Protein AF-A0A934V2F5-F1 (afdb_monomer)

Structure (mmCIF, N/CA/C/O backbone):
data_AF-A0A934V2F5-F1
#
_entry.id   AF-A0A934V2F5-F1
#
loop_
_atom_site.group_PDB
_atom_site.id
_atom_site.type_symbol
_atom_site.label_atom_id
_atom_site.label_al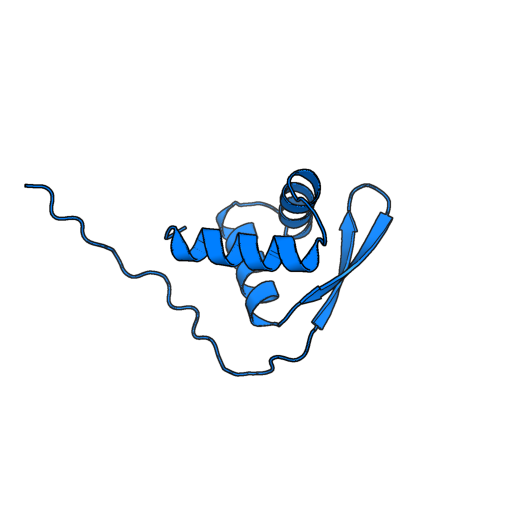t_id
_atom_site.label_comp_id
_atom_site.label_asym_id
_atom_site.label_entity_id
_atom_site.label_seq_id
_atom_site.pdbx_PDB_ins_code
_atom_site.Cartn_x
_atom_site.Cartn_y
_atom_site.Cartn_z
_atom_site.occupancy
_atom_site.B_iso_or_equiv
_atom_site.auth_seq_id
_atom_site.auth_comp_id
_atom_site.auth_asym_id
_atom_site.auth_atom_id
_atom_site.pdbx_PDB_model_num
ATOM 1 N N . MET A 1 1 ? -18.464 -10.245 -32.648 1.00 39.25 1 MET A N 1
ATOM 2 C CA . MET A 1 1 ? -16.999 -10.094 -32.760 1.00 39.25 1 MET A CA 1
ATOM 3 C C . MET A 1 1 ? -16.628 -8.835 -31.994 1.00 39.25 1 MET A C 1
ATOM 5 O O . MET A 1 1 ? -16.796 -7.747 -32.523 1.00 39.25 1 MET A O 1
ATOM 9 N N . ALA A 1 2 ? -16.313 -8.966 -30.704 1.00 37.34 2 ALA A N 1
ATOM 10 C CA . ALA A 1 2 ? -15.989 -7.827 -29.849 1.00 37.34 2 ALA A CA 1
ATOM 11 C C . ALA A 1 2 ? -14.509 -7.479 -30.036 1.00 37.34 2 ALA A C 1
ATOM 13 O O . ALA A 1 2 ? -13.638 -8.271 -29.684 1.00 37.34 2 ALA A O 1
ATOM 14 N N . GLU A 1 3 ? -14.238 -6.320 -30.628 1.00 42.66 3 GLU A N 1
ATOM 15 C CA . GLU A 1 3 ? -12.899 -5.747 -30.693 1.00 42.66 3 GLU A CA 1
ATOM 16 C C . GLU A 1 3 ? -12.588 -5.131 -29.326 1.00 42.66 3 GLU A C 1
ATOM 18 O O . GLU A 1 3 ? -13.071 -4.054 -28.978 1.00 42.66 3 GLU A O 1
ATOM 23 N N . VAL A 1 4 ? -11.827 -5.865 -28.515 1.00 43.06 4 VAL A N 1
ATOM 24 C CA . VAL A 1 4 ? -11.268 -5.363 -27.261 1.00 43.06 4 VAL A CA 1
ATOM 25 C C . VAL A 1 4 ? -10.147 -4.382 -27.591 1.00 43.06 4 VAL A C 1
ATOM 27 O O . VAL A 1 4 ? -8.995 -4.755 -27.798 1.00 43.06 4 VAL A O 1
ATOM 30 N N . ARG A 1 5 ? -10.487 -3.097 -27.677 1.00 43.94 5 ARG A N 1
ATOM 31 C CA . ARG A 1 5 ? -9.486 -2.031 -27.697 1.00 43.94 5 ARG A CA 1
ATOM 32 C C . ARG A 1 5 ? -8.948 -1.877 -26.282 1.00 43.94 5 ARG A C 1
ATOM 34 O O . ARG A 1 5 ? -9.605 -1.308 -25.419 1.00 43.94 5 ARG A O 1
ATOM 41 N N . ALA A 1 6 ? -7.764 -2.430 -26.045 1.00 48.81 6 ALA A N 1
ATOM 42 C CA . ALA A 1 6 ? -6.952 -2.084 -24.890 1.00 48.81 6 ALA A CA 1
ATOM 43 C C . ALA A 1 6 ? -6.479 -0.633 -25.073 1.00 48.81 6 ALA A C 1
ATOM 45 O O . ALA A 1 6 ? -5.451 -0.375 -25.697 1.00 48.81 6 ALA A O 1
ATOM 46 N N . GLU A 1 7 ? -7.286 0.322 -24.610 1.00 45.00 7 GLU A N 1
ATOM 47 C CA . GLU A 1 7 ? -6.869 1.715 -24.482 1.00 45.00 7 GLU A CA 1
ATOM 48 C C . GLU A 1 7 ? -5.664 1.780 -23.537 1.00 45.00 7 GLU A C 1
ATOM 50 O O . GLU A 1 7 ? -5.639 1.135 -22.487 1.00 45.00 7 GLU A O 1
ATOM 55 N N . GLY A 1 8 ? -4.622 2.479 -23.993 1.00 45.78 8 GLY A N 1
ATOM 56 C CA . GLY A 1 8 ? -3.274 2.419 -23.446 1.00 45.78 8 GLY A CA 1
ATOM 57 C C . GLY A 1 8 ? -3.242 2.577 -21.933 1.00 45.78 8 GLY A C 1
ATOM 58 O O . GLY A 1 8 ? -3.670 3.598 -21.394 1.00 45.78 8 GLY A O 1
ATOM 59 N N . ALA A 1 9 ? -2.681 1.570 -21.260 1.00 47.38 9 ALA A N 1
ATOM 60 C CA . ALA A 1 9 ? -2.310 1.685 -19.861 1.00 47.38 9 ALA A CA 1
ATOM 61 C C . ALA A 1 9 ? -1.523 2.995 -19.685 1.00 47.38 9 ALA A C 1
ATOM 63 O O . ALA A 1 9 ? -0.622 3.259 -20.489 1.00 47.38 9 ALA A O 1
ATOM 64 N N . PRO A 1 10 ? -1.844 3.834 -18.687 1.00 44.81 10 PRO A N 1
ATOM 65 C CA . PRO A 1 10 ? -1.089 5.048 -18.443 1.00 44.81 10 PRO A CA 1
ATOM 66 C C 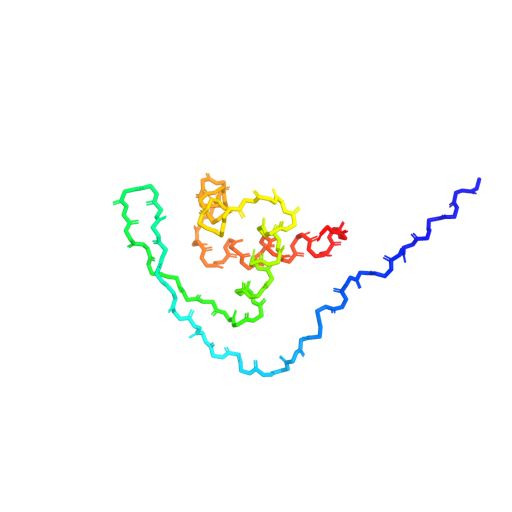. PRO A 1 10 ? 0.340 4.634 -18.110 1.00 44.81 10 PRO A C 1
ATOM 68 O O . PRO A 1 10 ? 0.611 4.216 -16.981 1.00 44.81 10 PRO A O 1
ATOM 71 N N . THR A 1 11 ? 1.232 4.732 -19.101 1.00 53.41 11 THR A N 1
ATOM 72 C CA . THR A 1 11 ? 2.669 4.542 -18.941 1.00 53.41 11 THR A CA 1
ATOM 73 C C . THR A 1 11 ? 3.080 5.440 -17.793 1.00 53.41 11 THR A C 1
ATOM 75 O O . THR A 1 11 ? 3.139 6.663 -17.924 1.00 53.41 11 THR A O 1
ATOM 78 N N . ILE A 1 12 ? 3.316 4.838 -16.626 1.00 57.44 12 ILE A N 1
ATOM 79 C CA . ILE A 1 12 ? 4.162 5.474 -15.637 1.00 57.44 12 ILE A CA 1
ATOM 80 C C . ILE A 1 12 ? 5.485 5.562 -16.376 1.00 57.44 12 ILE A C 1
ATOM 82 O O . ILE A 1 12 ? 6.109 4.535 -16.637 1.00 57.44 12 ILE A O 1
ATOM 86 N N . ALA A 1 13 ? 5.849 6.765 -16.821 1.00 53.22 13 ALA A N 1
ATOM 87 C CA . ALA A 1 13 ? 7.222 7.048 -17.168 1.00 53.22 13 ALA A CA 1
ATOM 88 C C . ALA A 1 13 ? 7.992 6.751 -15.883 1.00 53.22 13 ALA A C 1
ATOM 90 O O . ALA A 1 13 ? 7.988 7.551 -14.947 1.00 53.22 13 ALA A O 1
ATOM 91 N N . LEU A 1 14 ? 8.494 5.520 -15.777 1.00 54.41 14 LEU A N 1
ATOM 92 C CA . LEU A 1 14 ? 9.422 5.126 -14.743 1.00 54.41 14 LEU A CA 1
ATOM 93 C C . LEU A 1 14 ? 10.676 5.899 -15.103 1.00 54.41 14 LEU A C 1
ATOM 95 O O . LEU A 1 14 ? 11.526 5.413 -15.844 1.00 54.41 14 LEU A O 1
ATOM 99 N N . ASP A 1 15 ? 10.725 7.154 -14.669 1.00 55.66 15 ASP A N 1
ATOM 100 C CA . ASP A 1 15 ? 11.985 7.846 -14.578 1.00 55.66 15 ASP A CA 1
ATOM 101 C C . ASP A 1 15 ? 12.863 6.909 -13.735 1.00 55.66 15 ASP A C 1
ATOM 103 O O . ASP A 1 15 ? 12.467 6.559 -12.617 1.00 55.66 15 ASP A O 1
ATOM 107 N N . PRO A 1 16 ? 13.994 6.397 -14.255 1.00 55.69 16 PRO A N 1
ATOM 108 C CA . PRO A 1 16 ? 14.902 5.598 -13.438 1.00 55.69 16 PRO A CA 1
ATOM 109 C C . PRO A 1 16 ? 15.451 6.423 -12.258 1.00 55.69 16 PRO A C 1
ATOM 111 O O . PRO A 1 16 ? 16.154 5.868 -11.412 1.00 55.69 16 PRO A O 1
ATOM 114 N N . GLY A 1 17 ? 15.125 7.727 -12.224 1.00 61.25 17 GLY A N 1
ATOM 115 C CA . GLY A 1 17 ? 15.183 8.669 -11.124 1.00 61.25 17 GLY A CA 1
ATOM 116 C C . GLY A 1 17 ? 14.916 8.040 -9.769 1.00 61.25 17 GLY A C 1
ATOM 117 O O . GLY A 1 17 ? 13.786 7.846 -9.337 1.00 61.25 17 GLY A O 1
ATOM 118 N N . ASP A 1 18 ? 16.041 7.770 -9.124 1.00 65.56 18 ASP A N 1
ATOM 119 C CA . ASP A 1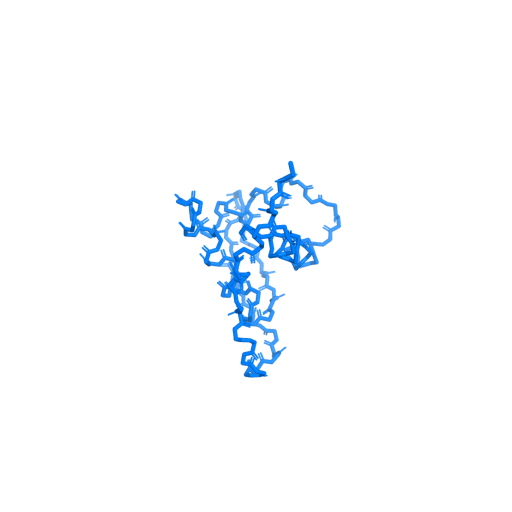 18 ? 16.229 7.415 -7.731 1.00 65.56 18 ASP A CA 1
ATOM 120 C C . ASP A 1 18 ? 15.381 6.237 -7.213 1.00 65.56 18 ASP A C 1
ATOM 122 O O . ASP A 1 18 ? 14.234 6.357 -6.795 1.00 65.56 18 ASP A O 1
ATOM 126 N N . GLN A 1 19 ? 15.999 5.054 -7.169 1.00 75.56 19 GLN A N 1
ATOM 127 C CA . GLN A 1 19 ? 15.429 3.863 -6.528 1.00 75.56 19 GLN A CA 1
ATOM 128 C C . GLN A 1 19 ? 15.711 3.806 -5.018 1.00 75.56 19 GLN A C 1
ATOM 130 O O . GLN A 1 19 ? 15.477 2.777 -4.377 1.00 75.56 19 GLN A O 1
ATOM 135 N N . ARG A 1 20 ? 16.251 4.875 -4.417 1.00 88.62 20 ARG A N 1
ATOM 136 C CA . ARG A 1 20 ? 16.487 4.904 -2.973 1.00 88.62 20 ARG A CA 1
ATOM 137 C C . ARG A 1 20 ? 15.160 4.937 -2.237 1.00 88.62 20 ARG A C 1
ATOM 139 O O . ARG A 1 20 ? 14.267 5.714 -2.546 1.00 88.62 20 ARG A O 1
ATOM 146 N N . LEU A 1 21 ? 15.055 4.090 -1.221 1.00 92.19 21 LEU A N 1
ATOM 147 C CA . LEU A 1 21 ? 13.880 4.028 -0.367 1.00 92.19 21 LEU A CA 1
ATOM 148 C C . LEU A 1 21 ? 13.640 5.377 0.325 1.00 92.19 21 LEU A C 1
ATOM 150 O O . LEU A 1 21 ? 14.460 5.828 1.125 1.00 92.19 21 LEU A O 1
ATOM 154 N N . GLU A 1 22 ? 12.473 5.965 0.091 1.00 93.62 22 GLU A N 1
ATOM 155 C CA . GLU A 1 22 ? 11.980 7.124 0.819 1.00 93.62 22 GLU A CA 1
ATOM 156 C C . GLU A 1 22 ? 11.175 6.668 2.029 1.00 93.62 22 GLU A C 1
ATOM 158 O O . GLU A 1 22 ? 10.188 5.927 1.917 1.00 93.62 22 GLU A O 1
ATOM 163 N N . LYS A 1 23 ? 11.594 7.134 3.205 1.00 94.81 23 LYS A N 1
ATOM 164 C CA . LYS A 1 23 ? 10.889 6.888 4.457 1.00 94.81 23 LYS A CA 1
ATOM 165 C C . LYS A 1 23 ? 9.841 7.968 4.679 1.00 94.81 23 LYS A C 1
ATOM 167 O O . LYS A 1 23 ? 10.169 9.122 4.941 1.00 94.81 23 LYS A O 1
ATOM 172 N N . HIS A 1 24 ? 8.585 7.558 4.713 1.00 92.62 24 HIS A N 1
ATOM 173 C CA . HIS A 1 24 ? 7.482 8.385 5.168 1.00 92.62 24 HIS A CA 1
ATOM 174 C C . HIS A 1 24 ? 6.919 7.836 6.459 1.00 92.62 24 HIS A C 1
ATOM 176 O O . HIS A 1 24 ? 7.052 6.659 6.795 1.00 92.62 24 HIS A O 1
ATOM 182 N N . SER A 1 25 ? 6.262 8.715 7.197 1.00 92.06 25 SER A N 1
ATOM 183 C CA . SER A 1 25 ? 5.531 8.299 8.368 1.00 92.06 25 SER A CA 1
ATOM 184 C C . SER A 1 25 ? 4.053 8.543 8.168 1.00 92.06 25 SER A C 1
ATOM 186 O O . SER A 1 25 ? 3.638 9.663 7.881 1.00 92.06 25 SER A O 1
ATOM 188 N N . VAL A 1 26 ? 3.291 7.471 8.313 1.00 89.25 26 VAL A N 1
ATOM 189 C CA . VAL A 1 26 ? 1.848 7.438 8.126 1.00 89.25 26 VAL A CA 1
ATOM 190 C C . VAL A 1 26 ? 1.190 7.135 9.462 1.00 89.25 26 VAL A C 1
ATOM 192 O O . VAL A 1 26 ? 1.724 6.378 10.271 1.00 89.25 26 VAL A O 1
ATOM 195 N N . THR A 1 27 ? 0.038 7.738 9.708 1.00 88.69 27 THR A N 1
ATOM 196 C CA . THR A 1 27 ? -0.771 7.414 10.883 1.00 88.69 27 THR A CA 1
ATOM 197 C C . THR A 1 27 ? -1.786 6.371 10.459 1.00 88.69 27 THR A C 1
ATOM 199 O O . THR A 1 27 ? -2.622 6.659 9.601 1.00 88.69 27 THR A O 1
ATOM 202 N N . LEU A 1 28 ? -1.684 5.175 11.036 1.00 86.56 28 LEU A N 1
ATOM 203 C CA . LEU A 1 28 ? -2.606 4.065 10.820 1.00 86.56 28 LEU A CA 1
ATOM 204 C C . LEU A 1 28 ? -3.305 3.774 12.144 1.00 86.56 28 LEU A C 1
ATOM 206 O O . LEU A 1 28 ? -2.654 3.584 13.172 1.00 86.56 28 LEU A O 1
ATOM 210 N N . PHE A 1 29 ? -4.636 3.773 12.126 1.00 77.38 29 PHE A N 1
ATOM 211 C CA . PHE A 1 29 ? -5.458 3.681 13.333 1.00 77.38 29 PHE A CA 1
ATOM 212 C C . PHE A 1 29 ? -5.044 4.734 14.380 1.00 77.38 29 PHE A C 1
ATOM 214 O O . PHE A 1 29 ? -5.314 5.918 14.195 1.00 77.38 29 PHE A O 1
ATOM 221 N N . GLN A 1 30 ? -4.356 4.321 15.449 1.00 79.88 30 GLN A N 1
ATOM 222 C CA . GLN A 1 30 ? -3.900 5.186 16.543 1.00 79.88 30 GLN A CA 1
ATOM 223 C C . GLN A 1 30 ? -2.368 5.250 16.678 1.00 79.88 30 GLN A C 1
ATOM 225 O O . GLN A 1 30 ? -1.858 5.926 17.568 1.00 79.88 30 GLN A O 1
ATOM 230 N N . HIS A 1 31 ? -1.610 4.568 15.812 1.00 85.75 31 HIS A N 1
ATOM 231 C CA . HIS A 1 31 ? -0.151 4.567 15.885 1.00 85.75 31 HIS A CA 1
ATOM 232 C C . HIS A 1 31 ? 0.500 5.073 14.600 1.00 85.75 31 HIS A C 1
ATOM 234 O O . HIS A 1 31 ? -0.039 5.017 13.494 1.00 85.75 31 HIS A O 1
ATOM 240 N N . ARG A 1 32 ? 1.697 5.630 14.780 1.00 88.06 32 ARG A N 1
ATOM 241 C CA . ARG A 1 32 ? 2.506 6.181 13.704 1.00 88.06 32 ARG A CA 1
ATOM 242 C C . ARG A 1 32 ? 3.413 5.081 13.161 1.00 88.06 32 ARG A C 1
ATOM 244 O O . ARG A 1 32 ? 4.316 4.619 13.852 1.00 88.06 32 ARG A O 1
ATOM 251 N N . THR A 1 33 ? 3.193 4.699 11.914 1.00 90.19 33 THR A N 1
ATOM 252 C CA . THR A 1 33 ? 3.966 3.672 11.217 1.00 90.19 33 THR A CA 1
ATOM 253 C C . THR A 1 33 ? 4.986 4.339 10.305 1.00 90.19 33 THR A C 1
ATOM 255 O O . THR A 1 33 ? 4.683 5.274 9.562 1.00 90.19 33 THR A O 1
ATOM 258 N N . SER A 1 34 ? 6.238 3.893 10.391 1.00 92.62 34 SER A N 1
ATOM 259 C CA . SER A 1 34 ? 7.295 4.301 9.465 1.00 92.62 34 SER A CA 1
ATOM 260 C C . SER A 1 34 ? 7.330 3.337 8.287 1.00 92.62 34 SER A C 1
ATOM 262 O O . SER A 1 34 ? 7.543 2.144 8.485 1.00 92.62 34 SER A O 1
ATOM 264 N N . LEU A 1 35 ? 7.147 3.854 7.076 1.00 94.69 35 LEU A N 1
ATOM 265 C CA . LEU A 1 35 ? 7.157 3.086 5.838 1.00 94.69 35 LEU A CA 1
ATOM 266 C C . LEU A 1 35 ? 8.245 3.587 4.909 1.00 94.69 35 LEU A C 1
ATOM 268 O O . LEU A 1 35 ? 8.329 4.781 4.646 1.00 94.69 35 LEU A O 1
ATOM 272 N N . SER A 1 36 ? 9.025 2.652 4.380 1.00 95.94 36 SER A N 1
ATOM 273 C CA . SER A 1 36 ? 10.042 2.920 3.369 1.00 95.94 36 SER A CA 1
ATOM 274 C C . SER A 1 36 ? 9.639 2.264 2.050 1.00 95.94 36 SER A C 1
ATOM 276 O O . SER A 1 36 ? 9.472 1.039 2.000 1.00 95.94 36 SER A O 1
ATOM 278 N N . LEU A 1 37 ? 9.467 3.075 1.006 1.00 95.50 37 LEU A N 1
ATOM 279 C CA . LEU A 1 37 ? 9.139 2.653 -0.361 1.00 95.50 37 LEU A CA 1
ATOM 280 C C . LEU A 1 37 ? 9.911 3.501 -1.371 1.00 95.50 37 LEU A C 1
ATOM 282 O O . LEU A 1 37 ? 10.335 4.608 -1.063 1.00 95.50 37 LEU A O 1
ATOM 286 N N . GLU A 1 38 ? 10.077 2.978 -2.575 1.00 94.81 38 GLU A N 1
ATOM 287 C CA . GLU A 1 38 ? 10.697 3.670 -3.693 1.00 94.81 38 GLU A CA 1
ATOM 288 C C . GLU A 1 38 ? 9.775 4.816 -4.169 1.00 94.81 38 GLU A C 1
ATOM 290 O O . GLU A 1 38 ? 8.546 4.644 -4.177 1.00 94.81 38 GLU A O 1
ATOM 295 N N . PRO A 1 39 ? 10.335 5.954 -4.616 1.00 93.69 39 PRO A N 1
ATOM 296 C CA . PRO A 1 39 ? 9.577 7.092 -5.138 1.00 93.69 39 PRO A CA 1
ATOM 297 C C . PRO A 1 39 ? 8.461 6.739 -6.136 1.00 93.69 39 PRO A C 1
ATOM 299 O O . PRO A 1 39 ? 7.341 7.240 -5.968 1.00 93.69 39 PRO A O 1
ATOM 302 N N . PRO A 1 40 ? 8.661 5.842 -7.132 1.00 92.12 40 PRO A N 1
ATOM 303 C CA . PRO A 1 40 ? 7.587 5.481 -8.059 1.00 92.12 40 PRO A CA 1
ATOM 304 C C . PRO A 1 40 ? 6.385 4.823 -7.368 1.00 92.12 40 PRO A C 1
ATOM 306 O O . PRO A 1 40 ? 5.248 5.052 -7.783 1.00 92.12 40 PRO A O 1
ATOM 309 N N . PHE A 1 41 ? 6.589 4.064 -6.285 1.00 94.69 41 PHE A N 1
ATOM 310 C CA . PHE A 1 41 ? 5.476 3.499 -5.518 1.00 94.69 41 PHE A CA 1
ATOM 311 C C . PHE A 1 41 ? 4.723 4.580 -4.746 1.00 94.69 41 PHE A C 1
ATOM 313 O O . PHE A 1 41 ? 3.492 4.565 -4.737 1.00 94.69 41 PHE A O 1
ATOM 320 N N . TRP A 1 42 ? 5.420 5.554 -4.153 1.00 94.94 42 TRP A N 1
ATOM 321 C CA . TRP A 1 42 ? 4.757 6.694 -3.513 1.00 94.94 42 TRP A CA 1
ATOM 322 C C . TRP A 1 42 ? 3.930 7.510 -4.503 1.00 94.94 42 TRP A C 1
ATOM 324 O O . TRP A 1 42 ? 2.781 7.851 -4.209 1.00 94.94 42 TRP A O 1
ATOM 334 N N . ALA A 1 43 ? 4.482 7.794 -5.683 1.00 93.69 43 ALA A N 1
ATOM 335 C CA . ALA A 1 43 ? 3.776 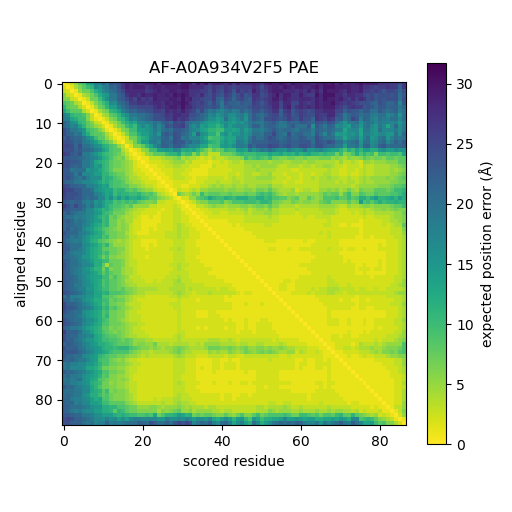8.501 -6.745 1.00 93.69 43 ALA A CA 1
ATOM 336 C C . ALA A 1 43 ? 2.533 7.725 -7.213 1.00 93.69 43 ALA A C 1
ATOM 338 O O . ALA A 1 43 ? 1.440 8.293 -7.290 1.00 93.69 43 ALA A O 1
ATOM 339 N N . ALA A 1 44 ? 2.667 6.416 -7.450 1.00 94.19 44 ALA A N 1
ATOM 340 C CA . ALA A 1 44 ? 1.558 5.557 -7.857 1.00 94.19 44 ALA A CA 1
ATOM 341 C C . ALA A 1 44 ? 0.452 5.492 -6.792 1.00 94.19 44 ALA A C 1
ATOM 343 O O . ALA A 1 44 ? -0.720 5.671 -7.123 1.00 94.19 44 ALA A O 1
ATOM 344 N N . LEU A 1 45 ? 0.804 5.313 -5.513 1.00 95.88 45 LEU A N 1
ATOM 345 C CA . LEU A 1 45 ? -0.161 5.303 -4.408 1.00 95.88 45 LEU A CA 1
ATOM 346 C C . LEU A 1 45 ? -0.927 6.627 -4.311 1.00 95.88 45 LEU A C 1
ATOM 348 O O . LEU A 1 45 ? -2.144 6.617 -4.142 1.00 95.88 45 LEU A O 1
ATOM 352 N N . ARG A 1 46 ? -0.243 7.769 -4.459 1.00 95.62 46 ARG A N 1
ATOM 353 C CA . ARG A 1 46 ? -0.894 9.091 -4.474 1.00 95.62 46 ARG A CA 1
ATOM 354 C C . ARG A 1 46 ? -1.865 9.227 -5.643 1.00 95.62 46 ARG A C 1
ATOM 356 O O . ARG A 1 46 ? -2.982 9.699 -5.441 1.00 95.62 46 ARG A O 1
ATOM 363 N N . ARG A 1 47 ? -1.468 8.786 -6.841 1.00 94.88 47 ARG A N 1
ATOM 364 C CA . ARG A 1 47 ? -2.322 8.825 -8.038 1.00 94.88 47 ARG A CA 1
ATOM 365 C C . ARG A 1 47 ? -3.562 7.946 -7.872 1.00 94.88 47 ARG A C 1
ATOM 367 O O . ARG A 1 47 ? -4.664 8.403 -8.152 1.00 94.88 47 ARG A O 1
ATOM 374 N N . LEU A 1 48 ? -3.393 6.725 -7.368 1.00 94.94 48 LEU A N 1
ATOM 375 C CA . LEU A 1 48 ? -4.486 5.776 -7.132 1.00 94.94 48 LEU A CA 1
ATOM 376 C C . LEU A 1 48 ? -5.430 6.247 -6.016 1.00 94.94 48 LEU A C 1
ATOM 378 O O . LEU A 1 48 ? -6.643 6.102 -6.141 1.00 94.94 48 LEU A O 1
ATOM 382 N N . ALA A 1 49 ? -4.903 6.8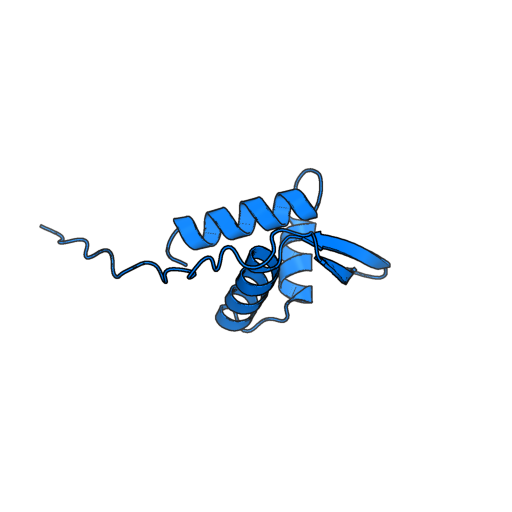61 -4.952 1.00 95.75 49 ALA A N 1
ATOM 383 C CA . ALA A 1 49 ? -5.722 7.466 -3.902 1.00 95.75 49 ALA A CA 1
ATOM 384 C C . ALA A 1 49 ? -6.574 8.623 -4.452 1.00 95.75 49 ALA A C 1
ATOM 386 O O . ALA A 1 49 ? -7.784 8.653 -4.230 1.00 95.75 49 ALA A O 1
ATOM 387 N N . ALA A 1 50 ? -5.962 9.517 -5.240 1.00 95.69 50 ALA A N 1
ATOM 388 C CA . ALA A 1 50 ? -6.656 10.627 -5.888 1.00 95.69 50 ALA A CA 1
ATOM 389 C C . ALA A 1 50 ? -7.730 10.145 -6.877 1.00 95.69 50 ALA A C 1
ATOM 391 O O . ALA A 1 50 ? -8.854 10.638 -6.836 1.00 95.69 50 ALA A O 1
ATOM 392 N N . ALA A 1 51 ? -7.425 9.139 -7.705 1.00 94.12 51 ALA A N 1
ATOM 393 C CA . ALA A 1 51 ? -8.383 8.539 -8.638 1.00 94.12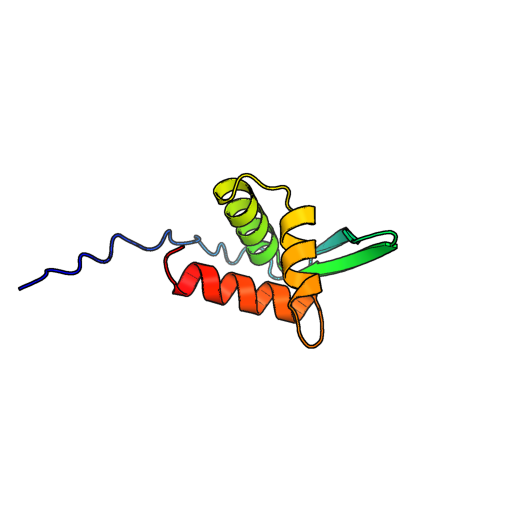 51 ALA A CA 1
ATOM 394 C C . ALA A 1 51 ? -9.594 7.904 -7.927 1.00 94.12 51 ALA A C 1
ATOM 396 O O . ALA A 1 51 ? -10.693 7.888 -8.471 1.00 94.12 51 ALA A O 1
ATOM 397 N N . ARG A 1 52 ? -9.408 7.421 -6.692 1.00 94.06 52 ARG A N 1
ATOM 398 C CA . ARG A 1 52 ? -10.472 6.877 -5.832 1.00 94.06 52 ARG A CA 1
ATOM 399 C C . ARG A 1 52 ? -11.162 7.929 -4.953 1.00 94.06 52 ARG A C 1
ATOM 401 O O . ARG A 1 52 ? -12.041 7.569 -4.176 1.00 94.06 52 ARG A O 1
ATOM 408 N N . GLY A 1 53 ? -10.760 9.200 -5.022 1.00 96.56 53 GLY A N 1
ATOM 409 C CA . GLY A 1 53 ? -11.326 10.269 -4.195 1.00 96.56 53 GLY A CA 1
ATOM 410 C C . GLY A 1 53 ? -11.078 10.108 -2.689 1.00 96.56 53 GLY A C 1
ATOM 411 O O . GLY A 1 53 ? -11.844 10.640 -1.890 1.00 96.56 53 GLY A O 1
ATOM 412 N N . GLN A 1 54 ? -10.030 9.381 -2.285 1.00 96.44 54 GLN A N 1
ATOM 413 C CA . GLN A 1 54 ? -9.686 9.164 -0.875 1.00 96.44 54 GLN A CA 1
ATOM 414 C C . GLN A 1 54 ? -8.275 9.658 -0.535 1.00 96.44 54 GLN A C 1
ATOM 416 O O . GLN A 1 54 ? -7.434 9.872 -1.407 1.00 96.44 54 GLN A O 1
ATOM 421 N N . SER A 1 55 ? -7.998 9.853 0.757 1.00 95.56 55 SER A N 1
ATOM 422 C CA . SER A 1 55 ? -6.658 10.249 1.206 1.00 95.56 55 SER A CA 1
ATOM 423 C C . SER A 1 55 ? -5.652 9.100 1.060 1.00 95.56 55 SER A C 1
ATOM 425 O O . SER A 1 55 ? -6.014 7.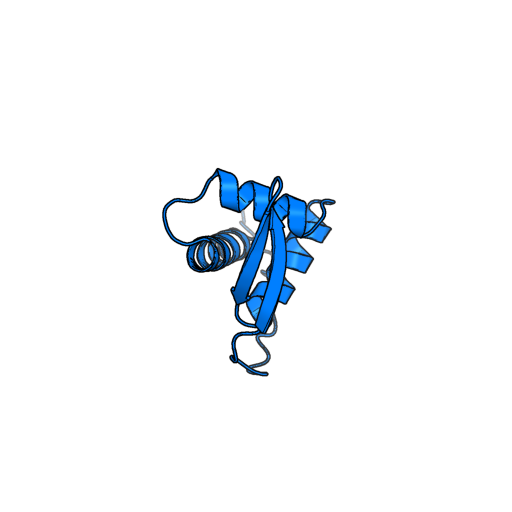926 1.134 1.00 95.56 55 SER A O 1
ATOM 427 N N . LEU A 1 56 ? -4.362 9.431 0.919 1.00 95.19 56 LEU A N 1
ATOM 428 C CA . LEU A 1 56 ? -3.291 8.427 0.887 1.00 95.19 56 LEU A CA 1
ATOM 429 C C . LEU A 1 56 ? -3.301 7.548 2.149 1.00 95.19 56 LEU A C 1
ATOM 431 O O . LEU A 1 56 ? -3.135 6.338 2.050 1.00 95.19 56 LEU A O 1
ATOM 435 N N . ASN A 1 57 ? -3.536 8.135 3.327 1.00 94.56 57 ASN A N 1
ATOM 436 C CA . ASN A 1 57 ? -3.610 7.374 4.575 1.00 94.56 57 ASN A CA 1
ATOM 437 C C . ASN A 1 57 ? -4.810 6.422 4.598 1.00 94.56 57 ASN A C 1
ATOM 439 O O . ASN A 1 57 ? -4.659 5.306 5.081 1.00 94.56 57 ASN A O 1
ATOM 443 N N . ALA A 1 58 ? -5.969 6.836 4.072 1.00 94.94 58 ALA A N 1
ATOM 444 C CA . ALA A 1 58 ? -7.140 5.966 3.975 1.00 94.94 58 ALA A CA 1
ATOM 445 C C . ALA A 1 58 ? -6.857 4.759 3.070 1.00 94.94 58 ALA A C 1
ATOM 447 O O . ALA A 1 58 ? -7.099 3.626 3.478 1.00 94.94 58 ALA A O 1
ATOM 448 N N . LEU A 1 59 ? -6.229 4.988 1.911 1.00 96.00 59 LEU A N 1
ATOM 449 C CA . LEU A 1 59 ? -5.824 3.907 1.013 1.00 96.00 59 LEU A CA 1
ATOM 450 C C . LEU A 1 59 ? -4.808 2.958 1.672 1.00 96.00 59 LEU A C 1
ATOM 452 O O . LEU A 1 59 ? -4.929 1.741 1.571 1.00 96.00 59 LEU A O 1
ATOM 456 N N . ILE A 1 60 ? -3.799 3.498 2.360 1.00 96.06 60 ILE A N 1
ATOM 457 C CA . ILE A 1 60 ? -2.806 2.666 3.052 1.00 96.06 60 ILE A CA 1
ATOM 458 C C . ILE A 1 60 ? -3.465 1.872 4.186 1.00 96.06 60 ILE A C 1
ATOM 460 O O . ILE A 1 60 ? -3.114 0.713 4.367 1.00 96.06 60 ILE A O 1
ATOM 464 N N . ALA A 1 61 ? -4.425 2.448 4.915 1.00 94.88 61 ALA A N 1
ATOM 465 C CA . ALA A 1 61 ? -5.168 1.750 5.962 1.00 94.88 61 ALA A CA 1
ATOM 466 C C . ALA A 1 61 ? -6.064 0.627 5.403 1.00 94.88 61 ALA A C 1
ATOM 468 O O . ALA A 1 61 ? -6.123 -0.445 5.997 1.00 94.88 61 ALA A O 1
ATOM 469 N N . GLU A 1 62 ? -6.706 0.835 4.248 1.00 95.31 62 GLU A N 1
ATOM 470 C CA . GLU A 1 62 ? -7.458 -0.203 3.518 1.00 95.31 62 GLU A CA 1
ATOM 471 C C . GLU A 1 62 ? -6.549 -1.402 3.198 1.00 95.31 62 GLU A C 1
ATOM 473 O O . GLU A 1 62 ? -6.883 -2.552 3.489 1.00 95.31 62 GLU A O 1
ATOM 478 N N . ILE A 1 63 ? -5.357 -1.129 2.660 1.00 95.88 63 ILE A N 1
ATOM 479 C CA . ILE A 1 63 ? -4.373 -2.160 2.310 1.00 95.88 63 ILE A CA 1
ATOM 480 C C . ILE A 1 63 ? -3.792 -2.818 3.571 1.00 95.88 63 ILE A C 1
ATOM 482 O O . ILE A 1 63 ? -3.600 -4.032 3.599 1.00 95.88 63 ILE A O 1
ATOM 486 N N . ASP A 1 64 ? -3.536 -2.047 4.628 1.00 94.75 64 ASP A N 1
ATOM 487 C CA . ASP A 1 64 ? -3.046 -2.544 5.918 1.00 94.75 64 ASP A CA 1
ATOM 488 C C . ASP A 1 64 ? -4.048 -3.475 6.615 1.00 94.75 64 ASP A C 1
ATOM 490 O O . ASP A 1 64 ? -3.638 -4.447 7.245 1.00 94.75 64 ASP A O 1
ATOM 494 N N . ALA A 1 65 ? -5.350 -3.231 6.456 1.00 94.00 65 ALA A N 1
ATOM 495 C CA . ALA A 1 65 ? -6.395 -4.095 6.997 1.00 94.00 65 ALA A CA 1
ATOM 496 C C . ALA A 1 65 ? -6.540 -5.419 6.222 1.00 94.00 65 ALA A C 1
ATOM 498 O O . ALA A 1 65 ? -6.916 -6.432 6.808 1.00 94.00 65 ALA A O 1
ATOM 499 N N . ALA A 1 66 ? -6.246 -5.421 4.917 1.00 93.25 66 ALA A N 1
ATOM 500 C CA . ALA A 1 66 ? -6.422 -6.582 4.039 1.00 93.25 66 ALA A CA 1
ATOM 501 C C . ALA A 1 66 ? -5.137 -7.398 3.795 1.00 93.25 66 ALA A C 1
ATOM 503 O O . ALA A 1 66 ? -5.192 -8.474 3.195 1.00 93.25 66 ALA A O 1
ATOM 504 N N . ARG A 1 67 ? -3.965 -6.896 4.202 1.00 93.88 67 ARG A N 1
ATOM 505 C CA . ARG A 1 67 ? -2.680 -7.544 3.899 1.00 93.88 67 ARG A CA 1
ATOM 506 C C . ARG A 1 67 ? -2.428 -8.807 4.720 1.00 93.88 67 ARG A C 1
ATOM 508 O O . ARG A 1 67 ? -2.791 -8.919 5.886 1.00 93.88 67 ARG A O 1
ATOM 515 N N . SER A 1 68 ? -1.609 -9.682 4.145 1.00 91.62 68 SER A N 1
ATOM 516 C CA . SER A 1 68 ? -0.813 -10.674 4.871 1.00 91.62 68 SER A CA 1
ATOM 517 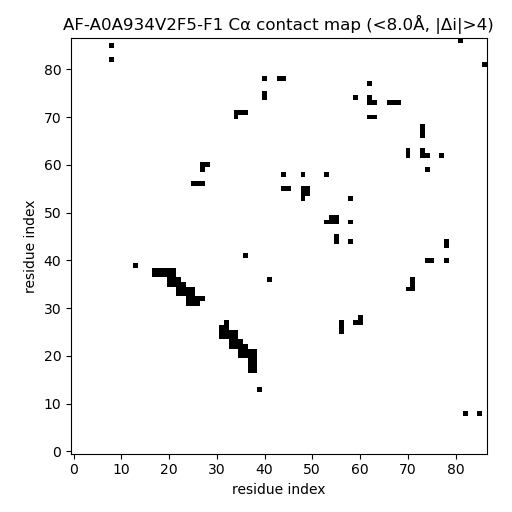C C . SER A 1 68 ? 0.670 -10.294 4.811 1.00 91.62 68 SER A C 1
ATOM 519 O O . SER A 1 68 ? 1.168 -9.920 3.748 1.00 91.62 68 SER A O 1
ATOM 521 N N . GLY A 1 69 ? 1.406 -10.428 5.916 1.00 92.31 69 GLY A N 1
ATOM 522 C CA . GLY A 1 69 ? 2.843 -10.118 5.950 1.00 92.31 69 GLY A CA 1
ATOM 523 C C . GLY A 1 69 ? 3.148 -8.616 6.015 1.00 92.31 69 GLY A C 1
ATOM 524 O O . GLY A 1 69 ? 2.347 -7.840 6.521 1.00 92.31 69 GLY A O 1
ATOM 525 N N . ASN A 1 70 ? 4.333 -8.194 5.566 1.00 94.62 70 ASN A N 1
ATOM 526 C CA . ASN A 1 70 ? 4.835 -6.822 5.732 1.00 94.62 70 ASN A CA 1
ATOM 527 C C . ASN A 1 70 ? 4.058 -5.779 4.893 1.00 94.62 70 ASN A C 1
ATOM 529 O O . ASN A 1 70 ? 3.821 -5.993 3.704 1.00 94.62 70 ASN A O 1
ATOM 533 N N . LEU A 1 71 ? 3.733 -4.620 5.488 1.00 94.75 71 LEU A N 1
ATOM 534 C CA . LEU A 1 71 ? 2.984 -3.541 4.827 1.00 94.75 71 LEU A CA 1
ATOM 535 C C . LEU A 1 71 ? 3.692 -2.976 3.586 1.00 94.75 71 LEU A C 1
ATOM 537 O O . LEU A 1 71 ? 3.048 -2.779 2.561 1.00 94.75 71 LEU A O 1
ATOM 541 N N . SER A 1 72 ? 5.008 -2.771 3.621 1.00 96.00 72 SER A N 1
ATOM 542 C CA . SER A 1 72 ? 5.750 -2.280 2.456 1.00 96.00 72 SER A CA 1
ATOM 543 C C . SER A 1 72 ? 5.665 -3.253 1.276 1.00 96.00 72 SER A C 1
ATOM 545 O O . SER A 1 72 ? 5.484 -2.826 0.139 1.00 96.00 72 SER A O 1
ATOM 547 N N . SER A 1 73 ? 5.766 -4.563 1.521 1.00 96.38 73 SER A N 1
ATOM 548 C CA . SER A 1 73 ? 5.599 -5.570 0.462 1.00 96.38 73 SER A CA 1
ATOM 549 C C . SER A 1 73 ? 4.164 -5.606 -0.061 1.00 96.38 73 SER A C 1
ATOM 551 O O . SER A 1 73 ? 3.960 -5.641 -1.273 1.00 96.38 73 SER A O 1
ATOM 553 N N . ALA A 1 74 ? 3.176 -5.530 0.836 1.00 97.12 74 ALA A N 1
ATOM 554 C CA . ALA A 1 74 ? 1.767 -5.490 0.462 1.00 97.12 74 ALA A CA 1
ATOM 555 C C . ALA A 1 74 ? 1.441 -4.279 -0.426 1.00 97.12 74 ALA A C 1
ATOM 557 O O . ALA A 1 74 ? 0.781 -4.440 -1.447 1.00 97.12 74 ALA A O 1
ATOM 558 N N . LEU A 1 75 ? 1.967 -3.092 -0.102 1.00 96.94 75 LEU A N 1
ATOM 559 C CA . LEU A 1 75 ? 1.771 -1.881 -0.905 1.00 96.94 75 LEU A CA 1
ATOM 560 C C . LEU A 1 75 ? 2.364 -2.021 -2.313 1.00 96.94 75 LEU A C 1
ATOM 562 O O . LEU A 1 75 ? 1.693 -1.680 -3.285 1.00 96.94 75 LEU A O 1
ATOM 566 N N . ARG A 1 76 ? 3.583 -2.565 -2.445 1.00 96.12 76 ARG A N 1
ATOM 567 C CA . ARG A 1 76 ? 4.211 -2.785 -3.763 1.00 96.12 76 ARG A CA 1
ATOM 568 C C . ARG A 1 76 ? 3.399 -3.743 -4.632 1.00 96.12 76 ARG A C 1
ATOM 570 O O . ARG A 1 76 ? 3.115 -3.431 -5.786 1.00 96.12 76 ARG A O 1
ATOM 577 N N . VAL A 1 77 ? 3.001 -4.889 -4.072 1.00 96.50 77 VAL A N 1
ATOM 578 C CA . VAL A 1 77 ? 2.194 -5.895 -4.782 1.00 96.50 77 VAL A CA 1
ATOM 579 C C . VAL A 1 77 ? 0.830 -5.328 -5.158 1.00 96.50 77 VAL A C 1
ATOM 581 O O . VAL A 1 77 ? 0.373 -5.521 -6.282 1.00 96.50 77 VAL A O 1
ATOM 584 N N . TRP A 1 78 ? 0.194 -4.590 -4.251 1.00 96.31 78 TRP A N 1
ATOM 585 C CA . TRP A 1 78 ? -1.100 -3.977 -4.511 1.00 96.31 78 TRP A CA 1
ATOM 586 C C . TRP A 1 78 ? -1.030 -2.959 -5.656 1.00 96.31 78 TRP A C 1
ATOM 588 O O . TRP A 1 78 ? -1.863 -3.006 -6.561 1.00 96.31 78 TRP A O 1
ATOM 598 N N . VAL A 1 79 ? -0.011 -2.088 -5.672 1.00 95.56 79 VAL A N 1
ATOM 599 C CA . VAL A 1 79 ? 0.217 -1.133 -6.771 1.00 95.56 79 VAL A CA 1
ATOM 600 C C . VAL A 1 79 ? 0.411 -1.866 -8.096 1.00 95.56 79 VAL A C 1
ATOM 602 O O . VAL A 1 79 ? -0.238 -1.512 -9.080 1.00 95.56 79 VAL A O 1
ATOM 605 N N . LEU A 1 80 ? 1.245 -2.912 -8.114 1.00 95.12 80 LEU A N 1
ATOM 606 C CA . LEU A 1 80 ? 1.451 -3.740 -9.303 1.00 95.12 80 LEU A CA 1
ATOM 607 C C . LEU A 1 80 ? 0.118 -4.298 -9.822 1.00 95.12 80 LEU A C 1
ATOM 609 O O . LEU A 1 80 ? -0.181 -4.167 -11.004 1.00 95.12 80 LEU A O 1
ATOM 613 N N . GLN A 1 81 ? -0.723 -4.840 -8.937 1.00 94.38 81 GLN A N 1
ATOM 614 C CA . GLN A 1 81 ? -2.033 -5.379 -9.307 1.00 94.38 81 GLN A CA 1
ATOM 615 C C . GLN A 1 81 ? -2.988 -4.322 -9.876 1.00 94.38 81 GLN A C 1
ATOM 617 O O . GLN A 1 81 ? -3.726 -4.634 -10.809 1.00 94.38 81 GLN A O 1
ATOM 622 N N . GLN A 1 82 ? -3.005 -3.094 -9.344 1.00 93.44 82 GLN A N 1
ATOM 623 C CA . GLN A 1 82 ? -3.875 -2.041 -9.885 1.00 93.44 82 GLN A CA 1
ATOM 624 C C . GLN A 1 82 ? -3.473 -1.672 -11.316 1.00 93.44 82 GLN A C 1
ATOM 626 O O . GLN A 1 82 ? -4.315 -1.676 -12.211 1.00 93.44 82 GLN A O 1
ATOM 631 N N . ILE A 1 83 ? -2.173 -1.457 -11.536 1.00 88.75 83 ILE A N 1
ATOM 632 C CA . ILE A 1 83 ? -1.630 -1.040 -12.833 1.00 88.75 83 ILE A CA 1
ATOM 633 C C . ILE A 1 83 ? -1.778 -2.161 -13.867 1.00 88.75 83 ILE A C 1
ATOM 635 O O . ILE A 1 83 ? -2.205 -1.911 -14.992 1.00 88.75 83 ILE A O 1
ATOM 639 N N . SER A 1 84 ? -1.479 -3.409 -13.494 1.00 88.25 84 SER A N 1
ATOM 640 C CA . SER A 1 84 ? -1.650 -4.563 -14.385 1.00 88.25 84 SER A CA 1
ATOM 641 C C . SER A 1 84 ? -3.115 -4.832 -14.739 1.00 88.25 84 SER A C 1
ATOM 643 O O . SER A 1 84 ? -3.386 -5.387 -15.798 1.00 88.25 84 SER A O 1
ATOM 645 N N . ALA A 1 85 ? -4.061 -4.433 -13.883 1.00 82.44 85 ALA A N 1
ATOM 646 C CA . ALA A 1 85 ? -5.494 -4.557 -14.143 1.00 82.44 85 ALA A CA 1
ATOM 647 C C . ALA A 1 85 ? -6.078 -3.399 -14.980 1.00 82.44 85 ALA A C 1
ATOM 649 O O . ALA A 1 85 ? -7.289 -3.379 -15.191 1.00 82.44 85 ALA A O 1
ATOM 650 N N . GLY A 1 86 ? -5.259 -2.439 -15.431 1.00 72.62 86 GLY A N 1
ATOM 651 C CA . GLY A 1 86 ? -5.716 -1.276 -16.200 1.00 72.62 86 GLY A CA 1
ATOM 652 C C . GLY A 1 86 ? -6.558 -0.280 -15.393 1.00 72.62 86 GLY A C 1
ATOM 653 O O . GLY A 1 86 ? -7.385 0.416 -15.979 1.00 72.62 86 GLY A O 1
ATOM 654 N N . ARG A 1 87 ? -6.391 -0.240 -14.063 1.00 57.91 87 ARG A N 1
ATOM 655 C CA . ARG A 1 87 ? -7.095 0.675 -13.149 1.00 57.91 87 ARG A CA 1
ATOM 656 C C . ARG A 1 87 ? -6.198 1.789 -12.618 1.00 57.91 87 ARG A C 1
ATOM 658 O O . ARG A 1 87 ? -4.972 1.571 -12.481 1.00 57.91 87 ARG A O 1
#

Mean predicted aligned error: 8.31 Å

pLDDT: mean 83.36, std 18.46, range [37.34, 97.12]

Radius of gyration: 14.56 Å; Cα contacts (8 Å, |Δi|>4): 72; chains: 1; bounding box: 34×21×49 Å

Organism: NCBI:txid1087

Solvent-accessible surface area (backbone atoms only — not comparable to full-atom values): 5442 Å² total; per-residue (Å²): 136,85,82,81,76,79,72,77,67,82,75,73,79,73,62,82,74,58,76,60,66,44,75,47,77,44,70,46,96,92,47,81,44,80,45,60,44,34,51,70,57,56,53,48,49,47,52,54,16,56,77,67,75,45,50,56,55,58,51,51,42,56,48,61,72,71,52,75,82,59,62,62,60,40,51,54,54,51,52,49,53,38,55,76,66,69,97

Nearest PDB structures (foldseek):
  3kk4-assembly2_D  TM=8.011E-01  e=2.546E-03  Bordetella pertussis Tohama I
  1u9p-assembly1_A  TM=6.816E-01  e=1.255E-01  Escherichia coli
  4e1r-assemb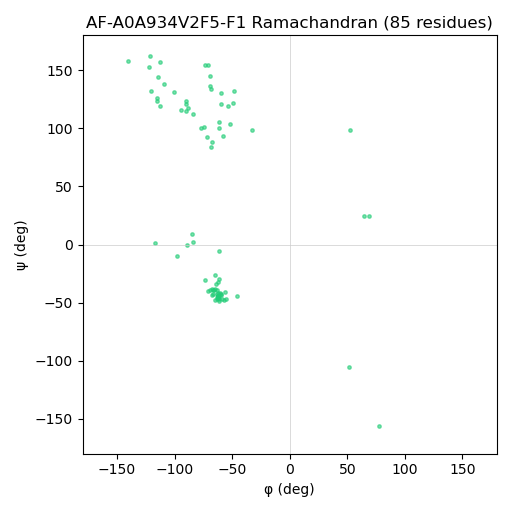ly1_A  TM=5.747E-01  e=6.184E+00  Mycobacterium tuberculosis
  2g3y-assembly1_A  TM=4.254E-01  e=7.514E+00  Homo sapiens

Foldseek 3Di:
DDDPPPDDQPPPPPPVPDQFWDWDWADADHDIDIETGGPSLVVLLCVVCVVVVHDSNVSLNVQVVVDDDDSNVSSVVVSVVVSVVSD

InterPro domains:
  IPR027373 Ribbon-helix-helix domain [PF13467] (22-82)
  IPR038268 Ribbon-helix-helix domain superfamily [G3DSA:1.10.3990.20] (15-87)

Secondary structure (DSSP, 8-state):
------PPP----------SPEEEEEEETTEEEEEEE-HHHHHHHHHHHHHTTS-HHHHHHHHHHH--S-HHHHHHHHHHHHHHTT-

Sequence (87 aa):
MAEVRAEGAPTIALDPGDQRLEKHSVTLFQHRTSLSLEPPFWAALRRLAAARGQSLNALIAEIDAARSGNLSSALRVWVLQQISAGR